Protein AF-A0A239IIC3-F1 (afdb_monomer)

Sequence (93 aa):
MSGGVVADSFAAVVADIRLESRTGIHGRWQMSLDRTEFVPGDTGVLEAVTRSGTRLEIPVVAVSVDEEGVVWHMVEKPLAAGTDVVGSRHVAA

Foldseek 3Di:
DPPPQPFDKDKWFWADKDFPDDDPPWTKMWIFTPDDPDDFPWWWWKWFQDPVRDIDIWTQPGWDADPVRTIIGITRDDDDGGTMIMITIGDDD

Nearest PDB structures (foldseek):
  5ogx-assembly1_A  TM=5.192E-01  e=2.276E-02  Amycolatopsis methanolica 239
  4kbx-assembly1_A-2  TM=5.545E-01  e=8.701E-02  Escherichia coli K-12
  4d62-assembly1_A  TM=3.835E-01  e=5.977E-02  Avirulent turkey hemorrhagic enteritis virus
  4cw8-assembly1_A  TM=3.878E-01  e=1.200E-01  Turkey adenovirus 3
  2wjy-assembly1_A  TM=5.298E-01  e=6.332E-01  Homo sapiens

Solvent-accessible surface area (backbone atoms only — not comparable to full-atom values): 5420 Å² total; per-residue (Å²): 134,86,79,74,79,79,54,64,63,48,77,34,32,30,59,43,74,46,80,75,47,69,61,88,91,49,42,40,24,33,35,27,48,77,51,77,90,77,49,74,78,37,35,35,37,36,32,32,67,46,98,86,69,51,77,43,80,36,57,30,77,36,30,45,64,52,97,87,66,52,56,32,36,31,25,69,66,77,74,58,61,74,38,59,31,41,37,34,47,56,77,85,129

Organism: NCBI:txid474952

Secondary structure (DSSP, 8-state):
--------EEEEEEEEEEEEEEETTEEEEEEEESS----TT-EEEEEEE-TTS-EEEEEE-EEEE-TT--EEEEESSPPPTT-EEEEEEE---

Structure (mmCIF, N/CA/C/O backbone):
data_AF-A0A239IIC3-F1
#
_entry.id   AF-A0A239IIC3-F1
#
loop_
_atom_site.group_PDB
_atom_site.id
_atom_site.type_symbol
_atom_site.label_atom_id
_atom_site.label_alt_id
_atom_site.label_comp_id
_atom_site.label_asym_id
_atom_site.label_entity_id
_atom_site.label_seq_id
_atom_site.pdbx_PDB_ins_code
_atom_site.Cartn_x
_atom_site.Cartn_y
_atom_site.Cartn_z
_atom_site.occupancy
_atom_site.B_iso_or_equiv
_atom_site.auth_seq_id
_atom_site.auth_comp_id
_atom_site.auth_asym_id
_atom_site.auth_atom_id
_atom_site.pdbx_PDB_model_num
ATOM 1 N N . MET A 1 1 ? -5.015 6.925 -31.509 1.00 38.47 1 MET A N 1
ATOM 2 C CA . MET A 1 1 ? -5.439 5.655 -30.891 1.00 38.47 1 MET A CA 1
ATOM 3 C C . MET A 1 1 ? -5.200 5.798 -29.402 1.00 38.47 1 MET A C 1
ATOM 5 O O . MET A 1 1 ? -4.059 5.716 -28.975 1.00 38.47 1 MET A O 1
ATOM 9 N N . SER A 1 2 ? -6.231 6.172 -28.647 1.00 43.19 2 SER A N 1
ATOM 10 C CA . SER A 1 2 ? -6.123 6.373 -27.201 1.00 43.19 2 SER A CA 1
ATOM 11 C C . SER A 1 2 ? -6.304 5.012 -26.539 1.00 43.19 2 SER A C 1
ATOM 13 O O . SER A 1 2 ? -7.430 4.596 -26.286 1.00 43.19 2 SER A O 1
ATOM 15 N N . GLY A 1 3 ? -5.207 4.270 -26.379 1.00 38.81 3 GLY A N 1
ATOM 16 C CA . GLY A 1 3 ? -5.206 3.053 -25.574 1.00 38.81 3 GLY A CA 1
ATOM 17 C C . GLY A 1 3 ? -5.460 3.456 -24.130 1.00 38.81 3 GLY A C 1
ATOM 18 O O . GLY A 1 3 ? -4.578 4.022 -23.491 1.00 38.81 3 GLY A O 1
ATOM 19 N N . GLY A 1 4 ? -6.690 3.264 -23.656 1.00 40.12 4 GLY A N 1
ATOM 20 C CA . GLY A 1 4 ? -7.008 3.438 -22.248 1.00 40.12 4 GLY A CA 1
ATOM 21 C C . GLY A 1 4 ? -6.190 2.430 -21.457 1.00 40.12 4 GLY A C 1
ATOM 22 O O . GLY A 1 4 ? -6.343 1.229 -21.663 1.00 40.12 4 GLY A O 1
ATOM 23 N N . VAL A 1 5 ? -5.304 2.920 -20.595 1.00 53.47 5 VAL A N 1
ATOM 24 C CA . VAL A 1 5 ? -4.726 2.114 -19.519 1.00 53.47 5 VAL A CA 1
ATOM 25 C C . VAL A 1 5 ? -5.897 1.559 -18.718 1.00 53.47 5 VAL A C 1
ATOM 27 O O . VAL A 1 5 ? -6.599 2.303 -18.035 1.00 53.47 5 VAL A O 1
ATOM 30 N N . VAL A 1 6 ? -6.165 0.265 -18.869 1.00 53.72 6 VAL A N 1
ATOM 31 C CA . VAL A 1 6 ? -7.055 -0.461 -17.966 1.00 53.72 6 VAL A CA 1
ATOM 32 C C . VAL A 1 6 ? -6.271 -0.566 -16.666 1.00 53.72 6 VAL A C 1
ATOM 34 O O . VAL A 1 6 ? -5.353 -1.370 -16.550 1.00 53.72 6 VAL A O 1
ATOM 37 N N . ALA A 1 7 ? -6.519 0.363 -15.746 1.00 58.66 7 ALA A N 1
ATOM 38 C CA . ALA A 1 7 ? -5.996 0.252 -14.398 1.00 58.66 7 ALA A CA 1
ATOM 39 C C . ALA A 1 7 ? -6.787 -0.867 -13.719 1.00 58.66 7 ALA A C 1
ATOM 41 O O . ALA A 1 7 ? -7.953 -0.672 -13.366 1.00 58.66 7 ALA A O 1
ATOM 42 N N . ASP A 1 8 ? -6.178 -2.045 -13.588 1.00 77.44 8 ASP A N 1
ATOM 43 C CA . ASP A 1 8 ? -6.726 -3.089 -12.730 1.00 77.44 8 ASP A CA 1
ATOM 44 C C . ASP A 1 8 ? -6.758 -2.522 -11.310 1.00 77.44 8 ASP A C 1
ATOM 46 O O . ASP A 1 8 ? -5.730 -2.095 -10.762 1.00 77.44 8 ASP A O 1
ATOM 50 N N . SER A 1 9 ? -7.975 -2.403 -10.774 1.00 88.50 9 SER A N 1
ATOM 51 C CA . SER A 1 9 ? -8.211 -1.853 -9.448 1.00 88.50 9 SER A CA 1
ATOM 52 C C . SER A 1 9 ? -8.773 -2.907 -8.513 1.00 88.50 9 SER A C 1
ATOM 54 O O . SER A 1 9 ? -9.627 -3.709 -8.892 1.00 88.50 9 SER A O 1
ATOM 56 N N . PHE A 1 10 ? -8.289 -2.892 -7.276 1.00 93.75 10 PHE A N 1
ATOM 57 C CA . PHE A 1 10 ? -8.658 -3.860 -6.252 1.00 93.75 10 PHE A CA 1
ATOM 58 C C . PHE A 1 10 ? -8.896 -3.153 -4.919 1.00 93.75 10 PHE A C 1
ATOM 60 O O . PHE A 1 10 ? -8.285 -2.127 -4.623 1.00 93.75 10 PHE A O 1
ATOM 67 N N . ALA A 1 11 ? -9.790 -3.706 -4.104 1.00 95.75 11 ALA A N 1
ATOM 68 C CA . ALA A 1 11 ? -10.032 -3.225 -2.748 1.00 95.75 11 ALA A CA 1
ATOM 69 C C . ALA A 1 11 ? -9.173 -4.003 -1.746 1.00 95.75 11 ALA A C 1
ATOM 71 O O . ALA A 1 11 ? -9.043 -5.224 -1.857 1.00 95.75 11 ALA A O 1
ATOM 72 N N . ALA A 1 12 ? -8.622 -3.301 -0.762 1.00 97.00 12 ALA A N 1
ATOM 73 C CA . ALA A 1 12 ? -7.797 -3.880 0.288 1.00 97.00 12 ALA A CA 1
ATOM 74 C C . ALA A 1 12 ? -7.869 -3.047 1.573 1.00 97.00 12 ALA A C 1
ATOM 76 O O . ALA A 1 12 ? -8.436 -1.955 1.600 1.00 97.00 12 ALA A O 1
ATOM 77 N N . VAL A 1 13 ? -7.264 -3.559 2.637 1.00 97.31 13 VAL A N 1
ATOM 78 C CA . VAL A 1 13 ? -7.119 -2.887 3.927 1.00 97.31 13 VAL A CA 1
ATOM 79 C C . VAL A 1 13 ? -5.644 -2.835 4.285 1.00 97.31 13 VAL A C 1
ATOM 81 O O . VAL A 1 13 ? -4.926 -3.823 4.127 1.00 97.31 13 VAL A O 1
ATOM 84 N N . VAL A 1 14 ? -5.183 -1.696 4.799 1.00 97.38 14 VAL A N 1
ATOM 85 C CA . VAL A 1 14 ? -3.817 -1.577 5.319 1.00 97.38 14 VAL A CA 1
ATOM 86 C C . VAL A 1 14 ? -3.638 -2.520 6.502 1.00 97.38 14 VAL A C 1
ATOM 88 O O . VAL A 1 14 ? -4.312 -2.369 7.520 1.00 97.38 14 VAL A O 1
ATOM 91 N N . ALA A 1 15 ? -2.726 -3.476 6.376 1.00 97.19 15 ALA A N 1
ATOM 92 C CA . ALA A 1 15 ? -2.469 -4.478 7.401 1.00 97.19 15 ALA A CA 1
ATOM 93 C C . ALA A 1 15 ? -1.405 -3.997 8.394 1.00 97.19 15 ALA A C 1
ATOM 95 O O . ALA A 1 15 ? -1.636 -4.034 9.601 1.00 97.19 15 ALA A O 1
ATOM 96 N N . ASP A 1 16 ? -0.275 -3.499 7.892 1.00 96.50 16 ASP A N 1
ATOM 97 C CA . ASP A 1 16 ? 0.834 -3.031 8.722 1.00 96.50 16 ASP A CA 1
ATOM 98 C C . ASP A 1 16 ? 1.595 -1.867 8.074 1.00 96.50 16 ASP A C 1
ATOM 100 O O . ASP A 1 16 ? 1.561 -1.673 6.854 1.00 96.50 16 ASP A O 1
ATOM 104 N N . ILE A 1 17 ? 2.294 -1.089 8.903 1.00 96.38 17 ILE A N 1
ATOM 105 C CA . ILE A 1 17 ? 3.161 0.011 8.484 1.00 96.38 17 ILE A CA 1
ATOM 106 C C . ILE A 1 17 ? 4.485 -0.002 9.240 1.00 96.38 17 ILE A C 1
ATOM 108 O O . ILE A 1 17 ? 4.533 -0.102 10.464 1.00 96.38 17 ILE A O 1
ATOM 112 N N . ARG A 1 18 ? 5.581 0.223 8.518 1.00 95.44 18 ARG A N 1
ATOM 113 C CA . ARG A 1 18 ? 6.908 0.390 9.117 1.00 95.44 18 ARG A CA 1
ATOM 114 C C . ARG A 1 18 ? 7.715 1.473 8.422 1.00 95.44 18 ARG A C 1
ATOM 116 O O . ARG A 1 18 ? 7.562 1.724 7.228 1.00 95.44 18 ARG A O 1
ATOM 123 N N . LEU A 1 19 ? 8.572 2.146 9.182 1.00 94.31 19 LEU A N 1
ATOM 124 C CA . LEU A 1 19 ? 9.493 3.137 8.636 1.00 94.31 19 LEU A CA 1
ATOM 125 C C . LEU A 1 19 ? 10.694 2.404 8.031 1.00 94.31 19 LEU A C 1
ATOM 127 O O . LEU A 1 19 ? 11.414 1.722 8.752 1.00 94.31 19 LEU A O 1
ATOM 131 N N . GLU A 1 20 ? 10.913 2.556 6.727 1.00 91.44 20 GLU A N 1
ATOM 132 C CA . GLU A 1 20 ? 12.070 1.978 6.033 1.00 91.44 20 GLU A CA 1
ATOM 133 C C . GLU A 1 20 ? 13.297 2.871 6.201 1.00 91.44 20 GLU A C 1
ATOM 135 O O . GLU A 1 20 ? 14.375 2.423 6.582 1.00 91.44 20 GLU A O 1
ATOM 140 N N . SER A 1 21 ? 13.139 4.163 5.924 1.00 89.94 21 SER A N 1
ATOM 141 C CA . SER A 1 21 ? 14.218 5.135 6.047 1.00 89.94 21 SER A CA 1
ATOM 142 C C . SER A 1 21 ? 13.661 6.526 6.312 1.00 89.94 21 SER A C 1
ATOM 144 O O . SER A 1 21 ? 12.495 6.821 6.050 1.00 89.94 21 SER A O 1
ATOM 146 N N . ARG A 1 22 ? 14.485 7.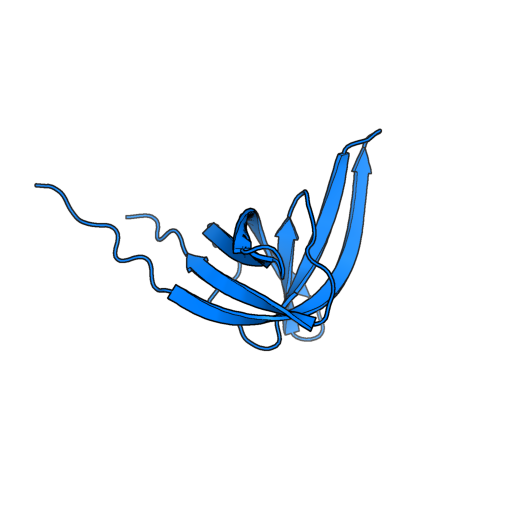410 6.870 1.00 88.81 22 ARG A N 1
ATOM 147 C CA . ARG A 1 22 ? 14.129 8.816 7.054 1.00 88.81 22 ARG A CA 1
ATOM 148 C C . ARG A 1 22 ? 15.317 9.690 6.702 1.00 88.81 22 ARG A C 1
ATOM 150 O O . ARG A 1 22 ? 16.395 9.533 7.268 1.00 88.81 22 ARG A O 1
ATOM 157 N N . THR A 1 23 ? 15.090 10.645 5.813 1.00 86.56 23 THR A N 1
ATOM 158 C CA . THR A 1 23 ? 16.068 11.663 5.435 1.00 86.56 23 THR A CA 1
ATOM 159 C C . THR A 1 23 ? 15.492 13.031 5.777 1.00 86.56 23 THR A C 1
ATOM 161 O O . THR A 1 23 ? 14.620 13.559 5.087 1.00 86.56 23 THR A O 1
ATOM 164 N N . GLY A 1 24 ? 15.950 13.599 6.895 1.00 84.56 24 GLY A N 1
ATOM 165 C CA . GLY A 1 24 ? 15.389 14.838 7.434 1.00 84.56 24 GLY A CA 1
ATOM 166 C C . GLY A 1 24 ? 13.904 14.680 7.771 1.00 84.56 24 GLY A C 1
ATOM 167 O O . GLY A 1 24 ? 13.538 13.846 8.599 1.00 84.56 24 GLY A O 1
ATOM 168 N N . ILE A 1 25 ? 13.053 15.479 7.123 1.00 81.88 25 ILE A N 1
ATOM 169 C CA . ILE A 1 25 ? 11.593 15.451 7.311 1.00 81.88 25 ILE A CA 1
ATOM 170 C C . ILE A 1 25 ? 10.874 14.435 6.410 1.00 81.88 25 ILE A C 1
ATOM 172 O O . ILE A 1 25 ? 9.693 14.172 6.621 1.00 81.88 25 ILE A O 1
ATOM 176 N N . HIS A 1 26 ? 11.564 13.855 5.423 1.00 81.31 26 HIS A N 1
ATOM 177 C CA . HIS A 1 26 ? 10.983 12.885 4.499 1.00 81.31 26 HIS A CA 1
ATOM 178 C C . HIS A 1 26 ? 11.210 11.470 5.032 1.00 81.31 26 HIS A C 1
ATOM 180 O O . HIS A 1 26 ? 12.347 11.022 5.179 1.00 81.31 26 HIS A O 1
ATOM 186 N N . GLY A 1 27 ? 10.123 10.779 5.372 1.00 89.62 27 GLY A N 1
ATOM 187 C CA . GLY A 1 27 ? 10.151 9.361 5.720 1.00 89.62 27 GLY A CA 1
ATOM 188 C C . GLY A 1 27 ? 9.743 8.526 4.518 1.00 89.62 27 GLY A C 1
ATOM 189 O O . GLY A 1 27 ? 8.724 8.824 3.899 1.00 89.62 27 GLY A O 1
ATOM 190 N N . ARG A 1 28 ? 10.505 7.476 4.216 1.00 94.00 28 ARG A N 1
ATOM 191 C CA . ARG A 1 28 ? 10.043 6.398 3.354 1.00 94.00 28 ARG A CA 1
ATOM 192 C C . ARG A 1 28 ? 9.479 5.288 4.217 1.00 94.00 28 ARG A C 1
ATOM 194 O O . ARG A 1 28 ? 10.131 4.805 5.144 1.00 94.00 28 ARG A O 1
ATOM 201 N N . TRP A 1 29 ? 8.246 4.924 3.924 1.00 96.75 29 TRP A N 1
ATOM 202 C CA . TRP A 1 29 ? 7.471 3.964 4.683 1.00 96.75 29 TRP A CA 1
ATOM 203 C C . TRP A 1 29 ? 7.171 2.759 3.817 1.00 96.75 29 TRP A C 1
ATOM 205 O O . TRP A 1 29 ? 6.996 2.881 2.608 1.00 96.75 29 TRP A O 1
ATOM 215 N N . GLN A 1 30 ? 7.092 1.607 4.457 1.00 97.12 30 GLN A N 1
ATOM 216 C CA . GLN A 1 30 ? 6.610 0.373 3.871 1.00 97.12 30 GLN A CA 1
ATOM 217 C C . GLN A 1 30 ? 5.248 0.064 4.481 1.00 97.12 30 GLN A C 1
ATOM 219 O O . GLN A 1 30 ? 5.074 0.146 5.697 1.00 97.12 30 GLN A O 1
ATOM 224 N N . MET A 1 31 ? 4.291 -0.265 3.623 1.00 97.31 31 MET A N 1
ATOM 225 C CA . MET A 1 31 ? 2.914 -0.555 3.995 1.00 97.31 31 MET A CA 1
ATOM 226 C C . MET A 1 31 ? 2.486 -1.887 3.383 1.00 97.31 31 MET A C 1
ATOM 228 O O . MET A 1 31 ? 2.592 -2.074 2.169 1.00 97.31 31 MET A O 1
ATOM 232 N N . SER A 1 32 ? 2.019 -2.817 4.208 1.00 97.94 32 SER A N 1
ATOM 233 C CA . SER A 1 32 ? 1.445 -4.081 3.745 1.00 97.94 32 SER A CA 1
ATOM 234 C C . SER A 1 32 ? -0.078 -3.983 3.709 1.00 97.94 32 SER A C 1
ATOM 236 O O . SER A 1 32 ? -0.687 -3.153 4.391 1.00 97.94 32 SER A O 1
ATOM 238 N N . LEU A 1 33 ? -0.698 -4.817 2.880 1.00 98.06 33 LEU A N 1
ATOM 239 C CA . LEU A 1 33 ? -2.149 -4.894 2.720 1.00 98.06 33 LEU A CA 1
ATOM 240 C C . LEU A 1 33 ? -2.627 -6.313 3.052 1.00 98.06 33 LEU A C 1
ATOM 242 O O . LEU A 1 33 ? -1.861 -7.264 2.904 1.00 98.06 33 LEU A O 1
ATOM 246 N N . ASP A 1 34 ? -3.888 -6.462 3.464 1.00 97.38 34 ASP A N 1
ATOM 247 C CA . ASP A 1 34 ? -4.529 -7.771 3.690 1.00 97.38 34 ASP A CA 1
ATOM 248 C C . ASP A 1 34 ? -4.557 -8.634 2.415 1.00 97.38 34 ASP A C 1
ATOM 250 O O . ASP A 1 34 ? -4.488 -9.861 2.468 1.00 97.38 34 ASP A O 1
ATOM 254 N N . ARG A 1 35 ? -4.642 -7.969 1.262 1.00 96.19 35 ARG A N 1
ATOM 255 C CA . ARG A 1 35 ? -4.525 -8.524 -0.081 1.00 96.19 35 ARG A CA 1
ATOM 256 C C . ARG A 1 35 ? -3.952 -7.464 -1.011 1.00 96.19 35 ARG A C 1
ATOM 258 O O . ARG A 1 35 ? -4.152 -6.269 -0.803 1.00 96.19 35 ARG A O 1
ATOM 265 N N . THR A 1 36 ? -3.267 -7.884 -2.064 1.00 95.69 36 THR A N 1
ATOM 266 C CA . THR A 1 36 ? -2.781 -6.956 -3.084 1.00 95.69 36 THR A CA 1
ATOM 267 C C . THR A 1 36 ? -2.633 -7.649 -4.424 1.00 95.69 36 THR A C 1
ATOM 269 O O . THR A 1 36 ? -2.292 -8.830 -4.481 1.00 95.69 36 THR A O 1
ATOM 272 N N . GLU A 1 37 ? -2.885 -6.902 -5.494 1.00 94.44 37 GLU A N 1
ATOM 273 C CA . GLU A 1 37 ? -2.548 -7.317 -6.857 1.00 94.44 37 GLU A CA 1
ATOM 274 C C . GLU A 1 37 ? -1.222 -6.705 -7.331 1.00 94.44 37 GLU A C 1
ATOM 276 O O . GLU A 1 37 ? -0.762 -6.997 -8.433 1.00 94.44 37 GLU A O 1
ATOM 281 N N . PHE A 1 38 ? 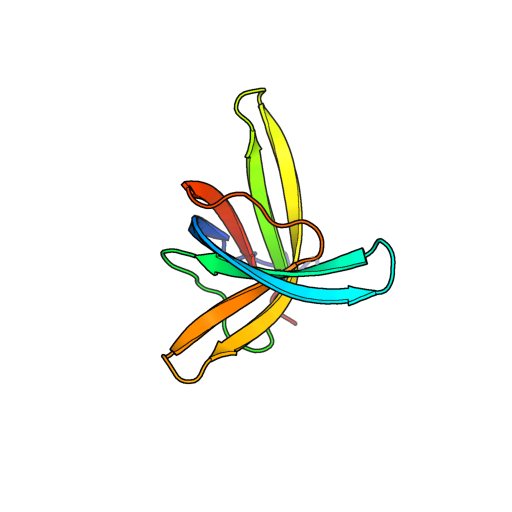-0.568 -5.871 -6.515 1.00 93.38 38 PHE A N 1
ATOM 282 C CA . PHE A 1 38 ? 0.792 -5.432 -6.809 1.00 93.38 38 PHE A CA 1
ATOM 283 C C . PHE A 1 38 ? 1.784 -6.593 -6.713 1.00 93.38 38 PHE A C 1
ATOM 285 O O . PHE A 1 38 ? 1.766 -7.368 -5.758 1.00 93.38 38 PHE A O 1
ATOM 292 N N . VAL A 1 39 ? 2.697 -6.664 -7.678 1.00 92.56 39 VAL A N 1
ATOM 293 C CA . VAL A 1 39 ? 3.857 -7.555 -7.669 1.00 92.56 39 VAL A CA 1
ATOM 294 C C . VAL A 1 39 ? 5.156 -6.738 -7.624 1.00 92.56 39 VAL A C 1
ATOM 296 O O . VAL A 1 39 ? 5.150 -5.540 -7.926 1.00 92.56 39 VAL A O 1
ATOM 299 N N . PRO A 1 40 ? 6.294 -7.336 -7.220 1.00 93.62 40 PRO A N 1
ATOM 300 C CA . PRO A 1 40 ? 7.572 -6.634 -7.200 1.00 93.62 40 PRO A CA 1
ATOM 301 C C . PRO A 1 40 ? 7.894 -5.941 -8.526 1.00 93.62 40 PRO A C 1
ATOM 303 O O . PRO A 1 40 ? 7.806 -6.547 -9.592 1.00 93.62 40 PRO A O 1
ATOM 306 N N . GLY A 1 41 ? 8.304 -4.676 -8.438 1.00 89.12 41 GLY A N 1
ATOM 307 C CA . GLY A 1 41 ? 8.588 -3.825 -9.599 1.00 89.12 41 GLY A CA 1
ATOM 308 C C . GLY A 1 41 ? 7.410 -2.972 -10.076 1.00 89.12 41 GLY A C 1
ATOM 309 O O . GLY A 1 41 ? 7.635 -2.023 -10.826 1.00 89.12 41 GLY A O 1
ATOM 310 N N . ASP A 1 42 ? 6.190 -3.237 -9.606 1.00 91.62 42 ASP A N 1
ATOM 311 C CA . ASP A 1 42 ? 5.044 -2.395 -9.931 1.00 91.62 42 ASP A CA 1
ATOM 312 C C . ASP A 1 42 ? 5.114 -1.019 -9.258 1.00 91.62 42 ASP A C 1
ATOM 314 O O . ASP A 1 42 ? 5.712 -0.813 -8.195 1.00 91.62 42 ASP A O 1
ATOM 318 N N . THR A 1 43 ? 4.415 -0.076 -9.886 1.00 93.00 43 THR A N 1
ATOM 319 C CA . THR A 1 43 ? 4.093 1.243 -9.334 1.00 93.00 43 THR A CA 1
ATOM 320 C C . THR A 1 43 ? 2.602 1.506 -9.505 1.00 93.00 43 THR A C 1
ATOM 322 O O . THR A 1 43 ? 1.917 0.810 -10.259 1.00 93.00 43 THR A O 1
ATOM 325 N N . GLY A 1 44 ? 2.065 2.482 -8.782 1.00 93.81 44 GLY A N 1
ATOM 326 C CA . GLY A 1 44 ? 0.643 2.797 -8.864 1.00 93.81 44 GLY A CA 1
ATOM 327 C C . GLY A 1 44 ? 0.190 3.746 -7.770 1.00 93.81 44 GLY A C 1
ATOM 328 O O . GLY A 1 44 ? 0.988 4.507 -7.221 1.00 93.81 44 GLY A O 1
ATOM 329 N N . VAL A 1 45 ? -1.097 3.695 -7.448 1.00 95.31 45 VAL A N 1
ATOM 330 C CA . VAL A 1 45 ? -1.719 4.562 -6.444 1.00 95.31 45 VAL A CA 1
ATOM 331 C C . VAL A 1 45 ? -2.596 3.726 -5.521 1.00 95.31 45 VAL A C 1
ATOM 333 O O . VAL A 1 45 ? -3.312 2.836 -5.973 1.00 95.31 45 VAL A O 1
ATOM 336 N N . LEU A 1 46 ? -2.535 4.019 -4.224 1.00 95.81 46 LEU A N 1
ATOM 337 C CA . LEU A 1 46 ? -3.517 3.579 -3.240 1.00 95.81 46 LEU A CA 1
ATOM 338 C C . LEU A 1 46 ? -4.382 4.771 -2.864 1.00 95.81 46 LEU A C 1
ATOM 340 O O . LEU A 1 46 ? -3.877 5.817 -2.457 1.00 95.81 46 LEU A O 1
ATOM 344 N N . GLU A 1 47 ? -5.685 4.611 -2.982 1.00 95.69 47 GLU A N 1
ATOM 345 C CA . GLU A 1 47 ? -6.640 5.652 -2.654 1.00 95.69 47 GLU A CA 1
ATOM 346 C C . GLU A 1 47 ? -7.413 5.289 -1.398 1.00 95.69 47 GLU A C 1
ATOM 348 O O . GLU A 1 47 ? -7.937 4.186 -1.297 1.00 95.69 47 GLU A O 1
ATOM 353 N N . ALA A 1 48 ? -7.542 6.227 -0.467 1.00 94.62 48 ALA A N 1
ATOM 354 C CA . ALA A 1 48 ? -8.382 6.076 0.715 1.00 94.62 48 ALA A CA 1
ATOM 355 C C . ALA A 1 48 ? -9.406 7.202 0.779 1.00 94.62 48 ALA A C 1
ATOM 357 O O . ALA A 1 48 ? -9.123 8.340 0.401 1.00 94.62 48 ALA A O 1
ATOM 358 N N . VAL A 1 49 ? -10.584 6.914 1.323 1.00 90.81 49 VAL A N 1
ATOM 359 C CA . VAL A 1 49 ? -11.576 7.942 1.648 1.00 90.81 49 VAL A CA 1
ATOM 360 C C . VAL A 1 49 ? -11.597 8.116 3.158 1.00 90.81 49 VAL A C 1
ATOM 362 O O . VAL A 1 49 ? -11.860 7.178 3.909 1.00 90.81 49 VAL A O 1
ATOM 365 N N . THR A 1 50 ? -11.296 9.322 3.631 1.00 82.06 50 THR A N 1
ATOM 366 C CA . THR A 1 50 ? -11.377 9.628 5.061 1.00 82.06 50 THR A CA 1
ATOM 367 C C . THR A 1 50 ? -12.833 9.631 5.526 1.00 82.06 50 THR A C 1
ATOM 369 O O . THR A 1 50 ? -13.764 9.805 4.740 1.00 82.06 50 THR A O 1
ATOM 372 N N . ARG A 1 51 ? -13.055 9.565 6.845 1.00 79.81 51 ARG A N 1
ATOM 373 C CA . ARG A 1 51 ? -14.403 9.718 7.426 1.00 79.81 51 ARG A CA 1
ATOM 374 C C . ARG A 1 51 ? -15.089 11.042 7.057 1.00 79.81 51 ARG A C 1
ATOM 376 O O . ARG A 1 51 ? -16.310 11.114 7.098 1.00 79.81 51 ARG A O 1
ATOM 383 N N . SER A 1 52 ? -14.323 12.079 6.704 1.00 82.06 52 SER A N 1
ATOM 384 C CA . SER A 1 52 ? -14.842 13.371 6.233 1.00 82.06 52 SER A CA 1
ATOM 385 C C . SER A 1 52 ? -15.178 13.394 4.735 1.00 82.06 52 SER A C 1
ATOM 387 O O . SER A 1 52 ? -15.595 14.433 4.234 1.00 82.06 52 SER A O 1
ATOM 389 N N . GLY A 1 53 ? -14.974 12.288 4.012 1.00 84.06 53 GLY A N 1
ATOM 390 C CA . GLY A 1 53 ? -15.185 12.185 2.566 1.00 84.06 53 GLY A CA 1
ATOM 391 C C . GLY A 1 53 ? -14.024 12.714 1.719 1.00 84.06 53 GLY A C 1
ATOM 392 O O . GLY A 1 53 ? -14.145 12.804 0.500 1.00 84.06 53 GLY A O 1
ATOM 393 N N . THR A 1 54 ? -12.894 13.073 2.332 1.00 89.81 54 THR A N 1
ATOM 394 C CA . THR A 1 54 ? -11.708 13.517 1.593 1.00 89.81 54 THR A CA 1
ATOM 395 C C . THR A 1 54 ? -11.025 12.307 0.970 1.00 89.81 54 THR A C 1
ATOM 397 O O . THR A 1 54 ? -10.676 11.366 1.682 1.00 89.81 54 THR A O 1
ATOM 400 N N . ARG A 1 55 ? -10.809 12.336 -0.348 1.00 90.38 55 ARG A N 1
ATOM 401 C CA . ARG A 1 55 ? -10.012 11.318 -1.037 1.00 90.38 55 ARG A CA 1
ATOM 402 C C . ARG A 1 55 ? -8.532 11.639 -0.864 1.00 90.38 55 ARG A C 1
ATOM 404 O O . ARG A 1 55 ? -8.097 12.756 -1.139 1.00 90.38 55 ARG A O 1
ATOM 411 N N . LEU A 1 56 ? -7.785 10.669 -0.364 1.00 93.38 56 LEU A N 1
ATOM 412 C CA . LEU A 1 56 ? -6.337 10.701 -0.255 1.00 93.38 56 LEU A CA 1
ATOM 413 C C . LEU A 1 56 ? -5.773 9.776 -1.321 1.00 93.38 56 LEU A C 1
ATOM 415 O O . LEU A 1 56 ? -6.151 8.611 -1.373 1.00 93.38 56 LEU A O 1
ATOM 419 N N . GLU A 1 57 ? -4.862 10.292 -2.133 1.00 94.12 57 GLU A N 1
ATOM 420 C CA . GLU A 1 57 ? -4.119 9.513 -3.121 1.00 94.12 57 GLU A CA 1
ATOM 421 C C . GLU A 1 57 ? -2.688 9.339 -2.622 1.00 94.12 57 GLU A C 1
ATOM 423 O O . GLU A 1 57 ? -1.987 10.316 -2.342 1.00 94.12 57 GLU A O 1
ATOM 428 N N . ILE A 1 58 ? -2.269 8.087 -2.473 1.00 95.19 58 ILE A N 1
ATOM 429 C CA . ILE A 1 58 ? -0.969 7.704 -1.940 1.00 95.19 58 ILE A CA 1
ATOM 430 C C . ILE A 1 58 ? -0.187 6.996 -3.047 1.00 95.19 58 ILE A C 1
ATOM 432 O O . ILE A 1 58 ? -0.492 5.847 -3.376 1.00 95.19 58 ILE A O 1
ATOM 436 N N . PRO A 1 59 ? 0.825 7.652 -3.638 1.00 95.31 59 PRO A N 1
ATOM 437 C CA . PRO A 1 59 ? 1.651 7.032 -4.663 1.00 95.31 59 PRO A CA 1
ATOM 438 C C . PRO A 1 59 ? 2.452 5.855 -4.100 1.00 95.31 59 PRO A C 1
ATOM 440 O O . PRO A 1 59 ? 3.191 6.007 -3.123 1.00 95.31 59 PRO A O 1
ATOM 443 N N . VAL A 1 60 ? 2.340 4.703 -4.758 1.00 95.50 60 VAL A N 1
ATOM 444 C CA . VAL A 1 60 ? 3.207 3.541 -4.551 1.00 95.50 60 VAL A CA 1
ATOM 445 C C . VAL A 1 60 ? 4.394 3.684 -5.487 1.00 95.50 60 VAL A C 1
ATOM 447 O O . VAL A 1 60 ? 4.283 3.512 -6.702 1.00 95.50 60 VAL A O 1
ATOM 450 N N . VAL A 1 61 ? 5.538 4.028 -4.906 1.00 94.56 61 VAL A N 1
ATOM 451 C CA . VAL A 1 61 ? 6.765 4.331 -5.655 1.00 94.56 61 VAL A CA 1
ATOM 452 C C . VAL A 1 61 ? 7.606 3.092 -5.952 1.00 94.56 61 VAL A C 1
ATOM 454 O O . VAL A 1 61 ? 8.469 3.140 -6.821 1.00 94.56 61 VAL A O 1
ATOM 457 N N . ALA A 1 62 ? 7.391 2.004 -5.215 1.00 93.94 62 ALA A N 1
ATOM 458 C CA . ALA A 1 62 ? 7.967 0.692 -5.485 1.00 93.94 62 ALA A CA 1
ATOM 459 C C . ALA A 1 62 ? 7.255 -0.373 -4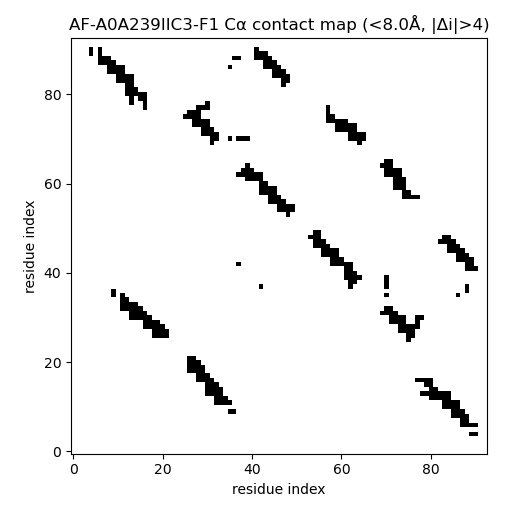.647 1.00 93.94 62 ALA A C 1
ATOM 461 O O . ALA A 1 62 ? 6.691 -0.067 -3.593 1.00 93.94 62 ALA A O 1
ATOM 462 N N . VAL A 1 63 ? 7.353 -1.623 -5.086 1.00 95.62 63 VAL A N 1
ATOM 463 C CA . VAL A 1 63 ? 6.838 -2.791 -4.369 1.00 95.62 63 VAL A CA 1
ATOM 464 C C . VAL A 1 63 ? 7.955 -3.810 -4.206 1.00 95.62 63 VAL A C 1
ATOM 466 O O . VAL A 1 63 ? 8.690 -4.089 -5.156 1.00 95.62 63 VAL A O 1
ATOM 469 N N . SER A 1 64 ? 8.091 -4.348 -2.998 1.00 95.62 64 SER A N 1
ATOM 470 C CA . SER A 1 64 ? 9.040 -5.407 -2.658 1.00 95.62 64 SER A CA 1
ATOM 471 C C . SER A 1 64 ? 8.346 -6.527 -1.891 1.00 95.62 64 SER A C 1
ATOM 473 O O . SER A 1 64 ? 7.239 -6.364 -1.384 1.00 95.62 64 SER A O 1
ATOM 475 N N . VAL A 1 65 ? 9.001 -7.681 -1.827 1.00 96.25 65 VAL A N 1
ATOM 476 C CA . VAL A 1 65 ? 8.584 -8.818 -1.007 1.00 96.25 65 VAL A CA 1
ATOM 477 C C . VAL A 1 65 ? 9.734 -9.139 -0.065 1.00 96.25 65 VAL A C 1
ATOM 479 O O . VAL A 1 65 ? 10.890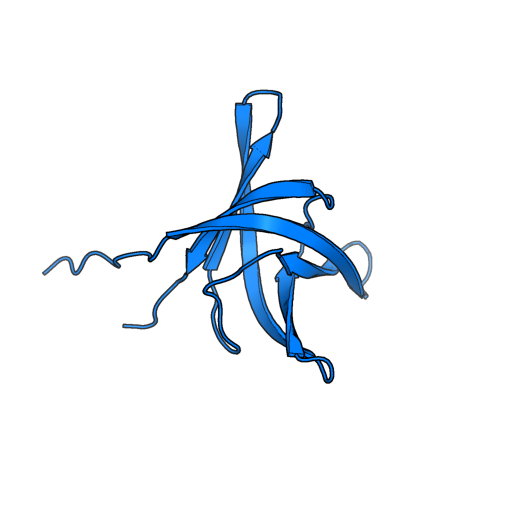 -9.114 -0.493 1.00 96.25 65 VAL A O 1
ATOM 482 N N . ASP A 1 66 ? 9.435 -9.358 1.212 1.00 94.50 66 ASP A N 1
ATOM 483 C CA . ASP A 1 66 ? 10.443 -9.766 2.191 1.00 94.50 66 ASP A CA 1
ATOM 484 C C . ASP A 1 66 ? 10.629 -11.291 2.245 1.00 94.50 66 ASP A C 1
ATOM 486 O O . ASP A 1 66 ? 10.033 -12.048 1.478 1.00 94.50 66 ASP A O 1
ATOM 490 N N . GLU A 1 67 ? 11.501 -11.747 3.142 1.00 94.44 67 GLU A N 1
ATOM 491 C CA . GLU A 1 67 ? 11.849 -13.163 3.298 1.00 94.44 67 GLU A CA 1
ATOM 492 C C . GLU A 1 67 ? 10.663 -14.032 3.752 1.00 94.44 67 GLU A C 1
ATOM 494 O O . GLU A 1 67 ? 10.651 -15.233 3.487 1.00 94.44 67 GLU A O 1
ATOM 499 N N . GLU A 1 68 ? 9.652 -13.435 4.392 1.00 94.12 68 GLU A N 1
ATOM 500 C CA . GLU A 1 68 ? 8.432 -14.115 4.843 1.00 94.12 68 GLU A CA 1
ATOM 501 C C . GLU A 1 68 ? 7.340 -14.139 3.758 1.00 94.12 68 GLU A C 1
ATOM 503 O O . GLU A 1 68 ? 6.277 -14.730 3.950 1.00 94.12 68 GLU A O 1
ATOM 508 N N . GLY A 1 69 ? 7.598 -13.529 2.595 1.00 94.50 69 GLY A N 1
ATOM 509 C CA . GLY A 1 69 ? 6.649 -13.447 1.488 1.00 94.50 69 GLY A CA 1
ATOM 510 C C . GLY A 1 69 ? 5.644 -12.301 1.618 1.00 94.50 69 GLY A C 1
ATOM 511 O O . GLY A 1 69 ? 4.687 -12.245 0.843 1.00 94.50 69 GLY A O 1
ATOM 512 N N . VAL A 1 70 ? 5.840 -11.375 2.563 1.00 96.19 70 VAL A N 1
ATOM 513 C CA . VAL A 1 70 ? 4.948 -10.226 2.746 1.00 96.19 70 VAL A CA 1
ATOM 514 C C . VAL A 1 70 ? 5.235 -9.182 1.676 1.00 96.19 70 VAL A C 1
ATOM 516 O O . VAL A 1 70 ? 6.378 -8.765 1.478 1.00 96.19 70 VAL A O 1
ATOM 519 N N . VAL A 1 71 ? 4.180 -8.730 0.995 1.00 97.38 71 VAL A N 1
ATOM 520 C CA . VAL A 1 71 ? 4.267 -7.662 -0.004 1.00 97.38 71 VAL A CA 1
ATOM 521 C C . VAL A 1 71 ? 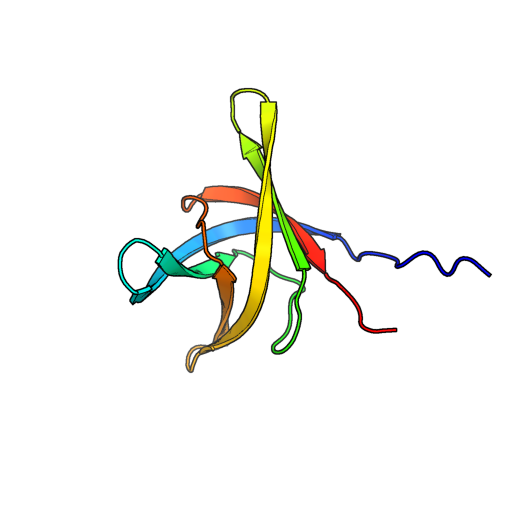4.256 -6.300 0.690 1.00 97.38 71 VAL A C 1
ATOM 523 O O . VAL A 1 71 ? 3.295 -5.936 1.372 1.00 97.38 71 VAL A O 1
ATOM 526 N N . TRP A 1 72 ? 5.310 -5.521 0.464 1.00 97.56 72 TRP A N 1
ATOM 527 C CA . TRP A 1 72 ? 5.497 -4.183 1.008 1.00 97.56 72 TRP A CA 1
ATOM 528 C C . TRP A 1 72 ? 5.416 -3.127 -0.09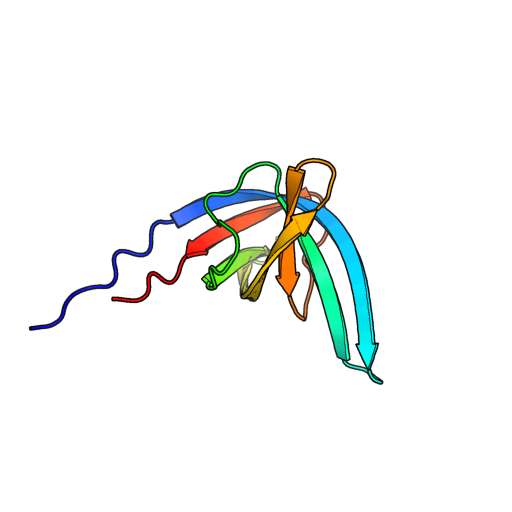1 1.00 97.56 72 TRP A C 1
ATOM 530 O O . TRP A 1 72 ? 6.194 -3.123 -1.046 1.00 97.56 72 TRP A O 1
ATOM 540 N N . HIS A 1 73 ? 4.497 -2.180 0.084 1.00 97.38 73 HIS A N 1
ATOM 541 C CA . HIS A 1 73 ? 4.321 -1.022 -0.783 1.00 97.38 73 HIS A CA 1
ATOM 542 C C . HIS A 1 73 ? 5.095 0.148 -0.185 1.00 97.38 73 HIS A C 1
ATOM 544 O O . HIS A 1 73 ? 4.814 0.587 0.933 1.00 97.38 73 HIS A O 1
ATOM 550 N N . MET A 1 74 ? 6.080 0.657 -0.917 1.00 96.69 74 MET A N 1
ATOM 551 C CA . MET A 1 74 ? 6.839 1.826 -0.496 1.00 96.69 74 MET A CA 1
ATOM 552 C C . MET A 1 74 ? 6.070 3.109 -0.812 1.00 96.69 74 MET A C 1
ATOM 554 O O . MET A 1 74 ? 5.704 3.348 -1.964 1.00 96.69 74 MET A O 1
ATOM 558 N N . VAL A 1 75 ? 5.886 3.953 0.201 1.00 95.75 75 VAL A N 1
ATOM 559 C CA . VAL A 1 75 ? 5.132 5.214 0.135 1.00 95.75 75 VAL A CA 1
ATOM 560 C C . VAL A 1 75 ? 5.812 6.303 0.971 1.00 95.75 75 VAL A C 1
ATOM 562 O O . VAL A 1 75 ? 6.549 6.017 1.914 1.00 95.75 75 VAL A O 1
ATOM 565 N N . GLU A 1 76 ? 5.560 7.575 0.662 1.00 93.44 76 GLU A N 1
ATOM 566 C CA . GLU A 1 76 ? 6.077 8.702 1.464 1.00 93.44 76 GLU A CA 1
ATOM 567 C C . GLU A 1 76 ? 5.143 9.094 2.618 1.00 93.44 76 GLU A C 1
ATOM 569 O O . GLU A 1 76 ? 5.576 9.614 3.647 1.00 93.44 76 GLU A O 1
ATOM 574 N N . LYS A 1 77 ? 3.839 8.857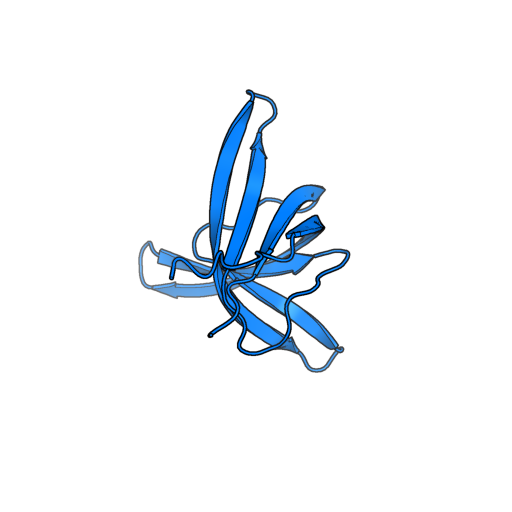 2.443 1.00 92.19 77 LYS A N 1
ATOM 575 C CA . LYS A 1 77 ? 2.788 9.214 3.399 1.00 92.19 77 LYS A CA 1
ATOM 576 C C . LYS A 1 77 ? 1.961 7.963 3.699 1.00 92.19 77 LYS A C 1
ATOM 578 O O . LYS A 1 77 ? 1.073 7.645 2.912 1.00 92.19 77 LYS A O 1
ATOM 583 N N . PRO A 1 78 ? 2.270 7.220 4.774 1.00 94.38 78 PRO A N 1
ATOM 584 C CA . PRO A 1 78 ? 1.574 5.981 5.077 1.00 94.38 78 PRO A CA 1
ATOM 585 C C . PRO A 1 78 ? 0.144 6.276 5.526 1.00 94.38 78 PRO A C 1
ATOM 587 O O . PRO A 1 78 ? -0.133 7.305 6.149 1.00 94.38 78 PRO A O 1
ATOM 590 N N . LEU A 1 79 ? -0.751 5.340 5.238 1.00 94.06 79 LEU A N 1
ATOM 591 C CA . LEU A 1 79 ? -2.084 5.297 5.826 1.00 94.06 79 LEU A CA 1
ATOM 592 C C . LEU A 1 79 ? -2.035 4.440 7.092 1.00 94.06 79 LEU A C 1
ATOM 594 O O . LEU A 1 79 ? -1.182 3.568 7.228 1.00 94.06 79 LEU A O 1
ATOM 598 N N . ALA A 1 80 ? -2.928 4.695 8.044 1.00 93.69 80 ALA A N 1
ATOM 599 C CA . ALA A 1 80 ? -2.963 3.907 9.271 1.00 93.69 80 ALA A CA 1
ATOM 600 C C . ALA A 1 80 ? -3.423 2.468 8.984 1.00 93.69 80 ALA A C 1
ATOM 602 O O . ALA A 1 80 ? -4.279 2.256 8.123 1.00 93.69 80 ALA A O 1
ATOM 603 N N . ALA A 1 81 ? -2.921 1.496 9.748 1.00 95.38 81 ALA A N 1
ATOM 604 C CA . ALA A 1 81 ? -3.456 0.136 9.726 1.00 95.38 81 ALA A CA 1
ATOM 605 C C . ALA A 1 81 ? -4.975 0.134 9.991 1.00 95.38 81 ALA A C 1
ATOM 607 O O . ALA A 1 81 ? -5.481 0.926 10.791 1.00 95.38 81 ALA A O 1
ATOM 608 N N . GLY A 1 82 ? -5.703 -0.729 9.283 1.00 95.50 82 GLY A N 1
ATOM 609 C CA . GLY A 1 82 ? -7.165 -0.767 9.260 1.00 95.50 82 GLY A CA 1
ATOM 610 C C . GLY A 1 82 ? -7.825 0.252 8.323 1.00 95.50 82 GLY A C 1
ATOM 611 O O . GLY A 1 82 ? -9.047 0.364 8.337 1.00 95.50 82 GLY A O 1
ATOM 612 N N . THR A 1 83 ? -7.059 1.012 7.532 1.00 94.94 83 THR A N 1
ATOM 613 C C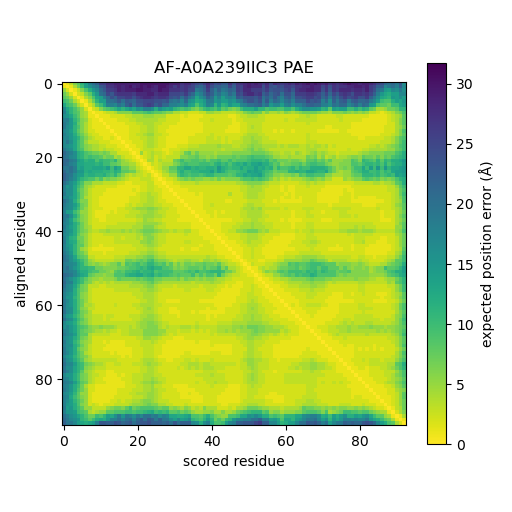A . THR A 1 83 ? -7.627 1.923 6.522 1.00 94.94 83 THR A CA 1
ATOM 614 C C . THR A 1 83 ? -8.023 1.146 5.270 1.00 94.94 83 THR A C 1
ATOM 616 O O . THR A 1 83 ? -7.178 0.467 4.687 1.00 94.94 83 THR A O 1
ATOM 619 N N . ASP A 1 84 ? -9.278 1.285 4.839 1.00 96.12 84 ASP A N 1
ATOM 620 C CA . ASP A 1 84 ? -9.752 0.780 3.548 1.00 96.12 84 ASP A CA 1
ATOM 621 C C . ASP A 1 84 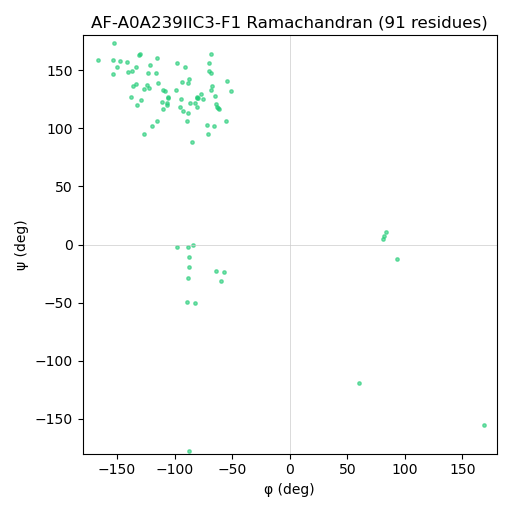? -9.125 1.572 2.396 1.00 96.12 84 ASP A C 1
ATOM 623 O O . ASP A 1 84 ? -9.115 2.810 2.404 1.00 96.12 84 ASP A O 1
ATOM 627 N N . VAL A 1 85 ? -8.625 0.852 1.395 1.00 96.31 85 VAL A N 1
ATOM 628 C CA . VAL A 1 85 ? -8.000 1.426 0.207 1.00 96.31 85 VAL A CA 1
ATOM 629 C C . VAL A 1 85 ? -8.504 0.779 -1.078 1.00 96.31 85 VAL A C 1
ATOM 631 O O . VAL A 1 85 ? -8.870 -0.396 -1.110 1.00 96.31 85 VAL A O 1
ATOM 634 N N . VAL A 1 86 ? -8.464 1.548 -2.161 1.00 96.56 86 VAL A N 1
ATOM 635 C CA . VAL A 1 86 ? -8.563 1.050 -3.534 1.00 96.56 86 VAL A CA 1
ATOM 636 C C . VAL A 1 86 ? -7.199 1.215 -4.189 1.00 96.56 86 VAL A C 1
ATOM 638 O O . VAL A 1 86 ? -6.694 2.330 -4.312 1.00 96.56 86 VAL A O 1
ATOM 641 N N . GLY A 1 87 ? -6.575 0.107 -4.575 1.00 94.25 87 GLY A N 1
ATOM 642 C CA . GLY A 1 87 ? -5.325 0.112 -5.319 1.00 94.25 87 GLY A CA 1
ATOM 643 C C . GLY A 1 87 ? -5.571 0.181 -6.814 1.00 94.25 87 GLY A C 1
ATOM 644 O O . GLY A 1 87 ? -6.516 -0.420 -7.304 1.00 94.25 87 GLY A O 1
ATOM 645 N N . SER A 1 88 ? -4.732 0.921 -7.530 1.00 93.31 88 SER A N 1
ATOM 646 C CA . SER A 1 88 ? -4.699 0.981 -8.993 1.00 93.31 88 SER A CA 1
ATOM 647 C C . SER A 1 88 ? -3.260 0.845 -9.462 1.00 93.31 88 SER A C 1
ATOM 649 O O . SER A 1 88 ? -2.399 1.655 -9.102 1.00 93.31 88 SER A O 1
ATOM 651 N N . ARG A 1 89 ? -2.986 -0.193 -10.251 1.00 88.06 89 ARG A N 1
ATOM 652 C CA . ARG A 1 89 ? -1.642 -0.492 -10.746 1.00 88.06 89 ARG A CA 1
ATOM 653 C C . ARG A 1 89 ? -1.371 0.232 -12.056 1.00 88.06 89 ARG A C 1
ATOM 655 O O . ARG A 1 89 ? -2.227 0.277 -12.937 1.00 88.06 89 ARG A O 1
ATOM 662 N N . HIS A 1 90 ? -0.167 0.765 -12.219 1.00 82.12 90 HIS A N 1
ATOM 663 C CA . HIS A 1 90 ? 0.292 1.243 -13.516 1.00 82.12 90 HIS A CA 1
ATOM 664 C C . HIS A 1 90 ? 0.948 0.085 -14.259 1.00 82.12 90 HIS A C 1
ATOM 666 O O . HIS A 1 90 ? 2.002 -0.403 -13.859 1.00 82.12 90 HIS A O 1
ATOM 672 N N . VAL A 1 91 ? 0.326 -0.352 -15.350 1.00 57.59 91 VAL A N 1
ATOM 673 C CA . VAL A 1 91 ? 0.930 -1.327 -16.259 1.00 57.59 91 VAL A CA 1
ATOM 674 C C . VAL A 1 91 ? 1.775 -0.555 -17.269 1.00 57.59 91 VAL A C 1
ATOM 676 O O . VAL A 1 91 ? 1.262 0.331 -17.955 1.00 57.59 91 VAL A O 1
ATOM 679 N N . ALA A 1 92 ? 3.074 -0.851 -17.341 1.00 52.69 92 ALA A N 1
ATOM 680 C CA . ALA A 1 92 ? 3.902 -0.364 -18.439 1.00 52.69 92 ALA A CA 1
ATOM 681 C C . ALA A 1 92 ? 3.379 -0.984 -19.746 1.00 52.69 92 ALA A C 1
ATOM 683 O O . ALA A 1 92 ? 3.273 -2.207 -19.840 1.00 52.69 92 ALA A O 1
ATOM 684 N N . ALA A 1 93 ? 2.984 -0.132 -20.694 1.00 46.25 93 ALA A N 1
ATOM 685 C CA . ALA A 1 93 ? 2.510 -0.537 -22.018 1.00 46.25 93 ALA A CA 1
ATOM 686 C C . ALA A 1 93 ? 3.630 -1.132 -22.883 1.00 46.25 93 ALA A C 1
ATOM 688 O O . ALA A 1 93 ? 4.794 -0.695 -22.722 1.00 46.25 93 ALA A O 1
#

pLDDT: mean 88.22, std 14.75, range [38.47, 98.06]

Mean predicted aligned error: 5.76 Å

Radius of gyration: 13.44 Å; Cα contacts (8 Å, |Δi|>4): 213; chains: 1; bounding box: 31×30×41 Å